Protein AF-A0A180F5K7-F1 (afdb_monomer_lite)

pLDDT: mean 72.37, std 10.99, range [38.91, 86.12]

Secondary structure (DSSP, 8-state):
--PEE--S-HHHHHHS-GGGEE--HHHHHHHHHHHHHHHHHHHHTT-SSS-----HHHHHHHHHHHHHTTTTT--B-

Foldseek 3Di:
DAAEEEEPDPVVPVVPPPVRYDHDPVLVVVVVVVVVVVVVVVVVVPDPPDDDDPDPVVVVVVVCVVVVVCVPPHNYD

Radius of gyration: 15.47 Å; chains: 1; bounding box: 39×20×35 Å

Structure (mmCIF, N/CA/C/O backbone):
data_AF-A0A180F5K7-F1
#
_entry.id   AF-A0A180F5K7-F1
#
loop_
_atom_site.group_PDB
_atom_site.id
_atom_site.type_symbol
_atom_site.label_atom_id
_atom_site.label_alt_id
_atom_site.label_comp_id
_atom_site.label_asym_id
_atom_site.label_entity_id
_atom_site.label_seq_id
_atom_site.pdbx_PDB_ins_code
_atom_site.Cartn_x
_atom_site.Cartn_y
_atom_site.Cartn_z
_atom_site.occupancy
_atom_site.B_iso_or_equiv
_atom_site.auth_seq_id
_atom_site.auth_comp_id
_atom_site.auth_asym_id
_atom_site.auth_atom_id
_atom_site.pdbx_PDB_model_num
ATOM 1 N N . MET A 1 1 ? -6.767 -10.964 20.413 1.00 47.53 1 MET A N 1
ATOM 2 C CA . MET A 1 1 ? -8.072 -10.823 19.729 1.00 47.53 1 MET A CA 1
ATOM 3 C C . MET A 1 1 ? -7.822 -9.908 18.539 1.00 47.53 1 MET A C 1
ATOM 5 O O . MET A 1 1 ? -7.489 -8.754 18.765 1.00 47.53 1 MET A O 1
ATOM 9 N N . ASN A 1 2 ? -7.836 -10.436 17.313 1.00 65.00 2 ASN A N 1
ATOM 10 C CA . ASN A 1 2 ? -7.415 -9.684 16.122 1.00 65.00 2 ASN A CA 1
ATOM 11 C C . ASN A 1 2 ? -8.537 -8.712 15.725 1.00 65.00 2 ASN A C 1
ATOM 13 O O . ASN A 1 2 ? -9.598 -9.157 15.282 1.00 65.00 2 ASN A O 1
ATOM 17 N N . ARG A 1 3 ? -8.329 -7.414 15.963 1.00 66.25 3 ARG A N 1
ATOM 18 C CA . ARG A 1 3 ? -9.250 -6.329 15.589 1.00 66.25 3 ARG A CA 1
ATOM 19 C C . ARG A 1 3 ? -8.857 -5.817 14.215 1.00 66.25 3 ARG A C 1
ATOM 21 O O . ARG A 1 3 ? -7.677 -5.587 14.005 1.00 66.25 3 ARG A O 1
ATOM 28 N N . SER A 1 4 ? -9.823 -5.684 13.314 1.00 67.06 4 SER A N 1
ATOM 29 C CA . SER A 1 4 ? -9.606 -5.218 11.944 1.00 67.06 4 SER A CA 1
ATOM 30 C C . SER A 1 4 ? -10.072 -3.775 11.823 1.00 67.06 4 SER A C 1
ATOM 32 O O . SER A 1 4 ? -11.243 -3.489 12.085 1.00 67.06 4 SER A O 1
ATOM 34 N N . ALA A 1 5 ? -9.164 -2.884 11.444 1.00 73.06 5 ALA A N 1
ATOM 35 C CA . ALA A 1 5 ? -9.508 -1.507 11.125 1.00 73.06 5 ALA A CA 1
ATOM 36 C C . ALA A 1 5 ? -9.563 -1.314 9.613 1.00 73.06 5 ALA A C 1
ATOM 38 O O . ALA A 1 5 ? -8.697 -1.827 8.909 1.00 73.06 5 ALA A O 1
ATOM 39 N N . SER A 1 6 ? -10.567 -0.585 9.132 1.00 71.19 6 SER A N 1
ATOM 40 C CA . SER A 1 6 ? -10.652 -0.180 7.728 1.00 71.19 6 SER A CA 1
ATOM 41 C C . SER A 1 6 ? -11.089 1.271 7.611 1.00 71.19 6 SER A C 1
ATOM 43 O O . SER A 1 6 ? -11.501 1.907 8.587 1.00 71.19 6 SER A O 1
ATOM 45 N N . ASP A 1 7 ? -11.031 1.788 6.388 1.00 69.88 7 ASP A N 1
ATOM 46 C CA . ASP A 1 7 ? -11.671 3.052 6.050 1.00 69.88 7 ASP A CA 1
ATOM 47 C C . ASP A 1 7 ? -13.207 2.988 6.215 1.00 69.88 7 ASP A C 1
ATOM 49 O O . ASP A 1 7 ? -13.807 1.922 6.398 1.00 69.88 7 ASP A O 1
ATOM 53 N N . TYR A 1 8 ? -13.859 4.151 6.153 1.00 71.44 8 TYR A N 1
ATOM 54 C CA . TYR A 1 8 ? -15.321 4.282 6.237 1.00 71.44 8 TYR A CA 1
ATOM 55 C C . TYR A 1 8 ? -16.046 3.830 4.951 1.00 71.44 8 TYR A C 1
ATOM 57 O O . TYR A 1 8 ? -17.092 4.379 4.586 1.00 71.44 8 TYR A O 1
ATOM 65 N N . TRP A 1 9 ? -15.495 2.868 4.206 1.00 77.62 9 TRP A N 1
ATOM 66 C CA . TRP A 1 9 ? -16.118 2.372 2.989 1.00 77.62 9 TRP A CA 1
ATOM 67 C C . TRP A 1 9 ? -17.157 1.285 3.296 1.00 77.62 9 TRP A C 1
ATOM 69 O O . TRP A 1 9 ? -16.860 0.210 3.813 1.00 77.62 9 TRP A O 1
ATOM 79 N N . LYS A 1 10 ? -18.404 1.560 2.895 1.00 77.56 10 LYS A N 1
ATOM 80 C CA . LYS A 1 10 ? -19.597 0.719 3.110 1.00 77.56 10 LYS A CA 1
ATOM 81 C C . LYS A 1 10 ? -19.455 -0.788 2.819 1.00 77.56 10 LYS A C 1
ATOM 83 O O . LYS A 1 10 ? -20.077 -1.566 3.532 1.00 77.56 10 LYS A O 1
ATOM 88 N N . PRO A 1 11 ? -18.706 -1.259 1.803 1.00 81.19 11 PRO A N 1
ATOM 89 C CA . PRO A 1 11 ? -18.539 -2.689 1.567 1.00 81.19 11 PRO A CA 1
ATOM 90 C C . PRO A 1 11 ? -17.861 -3.411 2.734 1.00 81.19 11 PRO A C 1
ATOM 92 O O . PRO A 1 11 ? -18.217 -4.554 3.010 1.00 81.19 11 PRO A O 1
ATOM 95 N N . TYR A 1 12 ? -16.941 -2.766 3.458 1.00 76.62 12 TYR A N 1
ATOM 96 C CA . TYR A 1 12 ? -16.227 -3.410 4.563 1.00 76.62 12 TYR A CA 1
ATOM 97 C C . TYR A 1 12 ? -17.128 -3.720 5.756 1.00 76.62 12 TYR A C 1
ATOM 99 O O . TYR A 1 12 ? -16.942 -4.759 6.384 1.00 76.62 12 TYR A O 1
ATOM 107 N N . GLU A 1 13 ? -18.172 -2.920 5.984 1.00 77.38 13 GLU A N 1
ATOM 108 C CA . GLU A 1 13 ? -19.218 -3.208 6.979 1.00 77.38 13 GLU A CA 1
ATOM 109 C C . GLU A 1 13 ? -19.938 -4.538 6.700 1.00 77.38 13 GLU A C 1
ATOM 111 O O . GLU A 1 13 ? -20.395 -5.206 7.621 1.00 77.38 13 GLU A O 1
ATOM 116 N N . SER A 1 14 ? -20.028 -4.950 5.429 1.00 80.31 14 SER A N 1
ATOM 117 C CA . SER A 1 14 ? -20.654 -6.223 5.042 1.00 80.31 14 SER A CA 1
ATOM 118 C C . SER A 1 14 ? -19.701 -7.422 5.075 1.00 80.31 14 SER A C 1
ATOM 120 O O . SER A 1 14 ? -20.153 -8.566 5.069 1.00 80.31 14 SER A O 1
ATOM 122 N N . ILE A 1 15 ? -18.388 -7.171 5.099 1.00 82.56 15 ILE A N 1
ATOM 123 C CA . ILE A 1 15 ? -17.339 -8.197 4.991 1.00 82.56 15 ILE A CA 1
ATOM 124 C C . ILE A 1 15 ? -16.718 -8.489 6.363 1.00 82.56 15 ILE A C 1
ATOM 126 O O . ILE A 1 15 ? -16.394 -9.638 6.667 1.00 82.56 15 ILE A O 1
ATOM 130 N N . ILE A 1 16 ? -16.540 -7.460 7.196 1.00 80.19 16 ILE A N 1
ATOM 131 C CA . ILE A 1 16 ? -15.869 -7.560 8.490 1.00 80.19 16 ILE A CA 1
ATOM 132 C C . ILE A 1 16 ? -16.928 -7.713 9.590 1.00 80.19 16 ILE A C 1
ATOM 134 O O . ILE A 1 16 ? -17.801 -6.859 9.723 1.00 80.19 16 ILE A O 1
ATOM 138 N N . PRO A 1 17 ? -16.857 -8.767 10.426 1.00 81.69 17 PRO A N 1
ATOM 139 C CA . PRO A 1 17 ? -17.775 -8.924 11.548 1.00 81.69 17 PRO A CA 1
ATOM 140 C C . PRO A 1 17 ? -17.714 -7.721 12.498 1.00 81.69 17 PRO A C 1
ATOM 142 O O . PRO A 1 17 ? -16.630 -7.375 12.973 1.00 81.69 17 PRO A O 1
ATOM 145 N N . GLN A 1 18 ? -18.873 -7.145 12.832 1.00 76.19 18 GLN A N 1
ATOM 146 C CA . GLN A 1 18 ? -18.998 -5.924 13.646 1.00 76.19 18 GLN A CA 1
ATOM 147 C C . GLN A 1 18 ? -18.227 -5.994 14.978 1.00 76.19 18 GLN A C 1
ATOM 149 O O . GLN A 1 18 ? -17.659 -5.008 15.430 1.00 76.19 18 GLN A O 1
ATOM 154 N N . GLU A 1 19 ? -18.147 -7.180 15.587 1.00 77.94 19 GLU A N 1
ATOM 155 C CA . GLU A 1 19 ? -17.433 -7.441 16.848 1.00 77.94 19 GLU A CA 1
ATOM 156 C C . GLU A 1 19 ? -15.915 -7.218 16.761 1.00 77.94 19 GLU A C 1
ATOM 158 O O . GLU A 1 19 ? -15.242 -7.008 17.771 1.00 77.94 19 GLU A O 1
ATOM 163 N N . LYS A 1 20 ? -15.360 -7.307 15.550 1.00 75.88 20 LYS A N 1
ATOM 164 C CA . LYS A 1 20 ? -13.934 -7.130 15.261 1.00 75.88 20 LYS A CA 1
ATOM 165 C C . LYS A 1 20 ? -13.663 -5.843 14.496 1.00 75.88 20 LYS A C 1
ATOM 167 O O . LYS A 1 20 ? -12.494 -5.562 14.239 1.00 75.88 20 LYS A O 1
ATOM 172 N N . TYR A 1 21 ? -14.710 -5.110 14.128 1.00 77.06 21 TYR A N 1
ATOM 173 C CA . TYR A 1 21 ? -14.618 -3.980 13.230 1.00 77.06 21 TYR A CA 1
ATOM 174 C C . TYR A 1 21 ? -14.425 -2.679 13.997 1.00 77.06 21 TYR A C 1
ATOM 176 O O . TYR A 1 21 ? -15.246 -2.310 14.837 1.00 77.06 21 TYR A O 1
ATOM 184 N N . LEU A 1 22 ? -13.317 -1.996 13.723 1.00 74.38 22 LEU A N 1
ATOM 185 C CA . LEU A 1 22 ? -12.942 -0.772 14.414 1.00 74.38 22 LEU A CA 1
ATOM 186 C C . LEU A 1 22 ? -12.678 0.332 13.388 1.00 74.38 22 LEU A C 1
ATOM 188 O O . LEU A 1 22 ? -11.649 0.350 12.723 1.00 74.38 22 LEU A O 1
ATOM 192 N N . GLN A 1 23 ? -13.639 1.240 13.243 1.00 71.25 23 GLN A N 1
ATOM 193 C CA . GLN A 1 23 ? -13.528 2.412 12.378 1.00 71.25 23 GLN A CA 1
ATOM 194 C C . GLN A 1 23 ? -13.289 3.652 13.241 1.00 71.25 23 GLN A C 1
ATOM 196 O O . GLN A 1 23 ? -14.216 4.421 13.524 1.00 71.25 23 GLN A O 1
ATOM 201 N N . THR A 1 24 ? -12.054 3.860 13.697 1.00 73.94 24 THR A N 1
ATOM 202 C CA . THR A 1 24 ? -11.666 5.147 14.281 1.00 73.94 24 THR A CA 1
ATOM 203 C C . THR A 1 24 ? -10.637 5.843 13.409 1.00 73.94 24 THR A C 1
ATOM 205 O O . THR A 1 24 ? -9.801 5.217 12.758 1.00 73.94 24 THR A O 1
ATOM 208 N N . LYS A 1 25 ? -10.664 7.177 13.450 1.00 70.00 25 LYS A N 1
ATOM 209 C CA . LYS A 1 25 ? -9.721 8.036 12.726 1.00 70.00 25 LYS A CA 1
ATOM 210 C C . LYS A 1 25 ? -8.253 7.754 13.084 1.00 70.00 25 LYS A C 1
ATOM 212 O O . LYS A 1 25 ? -7.367 8.024 12.278 1.00 70.00 25 LYS A O 1
ATOM 217 N N . ALA A 1 26 ? -7.994 7.228 14.284 1.00 69.19 26 ALA A N 1
ATOM 218 C CA . ALA A 1 26 ? -6.650 6.887 14.736 1.00 69.19 26 ALA A CA 1
ATOM 219 C C . ALA A 1 26 ? -6.082 5.674 13.982 1.00 69.19 26 ALA A C 1
ATOM 221 O O . ALA A 1 26 ? -4.916 5.702 13.600 1.00 69.19 26 ALA A O 1
ATOM 222 N N . GLU A 1 27 ? -6.896 4.649 13.707 1.00 68.44 27 GLU A N 1
ATOM 223 C CA . GLU A 1 27 ? -6.440 3.501 12.915 1.00 68.44 27 GLU A CA 1
ATOM 224 C C . GLU A 1 27 ? -6.373 3.810 11.414 1.00 68.44 27 GLU A C 1
ATOM 226 O O . GLU A 1 27 ? -5.483 3.312 10.722 1.00 68.44 27 GLU A O 1
ATOM 231 N N . THR A 1 28 ? -7.258 4.675 10.904 1.00 68.25 28 THR A N 1
ATOM 232 C CA . THR A 1 28 ? -7.238 5.067 9.484 1.00 68.25 28 THR A CA 1
ATOM 233 C C . THR A 1 28 ? -5.992 5.873 9.124 1.00 68.25 28 THR A C 1
ATOM 235 O O . THR A 1 28 ? -5.455 5.697 8.035 1.00 68.25 28 THR A O 1
ATOM 238 N N . PHE A 1 29 ? -5.472 6.693 10.046 1.00 68.62 29 PHE A N 1
ATOM 239 C CA . PHE A 1 29 ? -4.234 7.454 9.834 1.00 68.62 29 PHE A CA 1
ATOM 240 C C . PHE A 1 29 ? -3.040 6.547 9.493 1.00 68.62 29 PHE A C 1
ATOM 242 O O . PHE A 1 29 ? -2.246 6.855 8.602 1.00 68.62 29 PHE A O 1
ATOM 249 N N . THR A 1 30 ? -2.937 5.398 10.163 1.00 73.38 30 THR A N 1
ATOM 250 C CA . THR A 1 30 ? -1.884 4.410 9.906 1.00 73.38 30 THR A CA 1
ATOM 251 C C . THR A 1 30 ? -2.041 3.782 8.519 1.00 73.38 30 THR A C 1
ATOM 253 O O . THR A 1 30 ? -1.079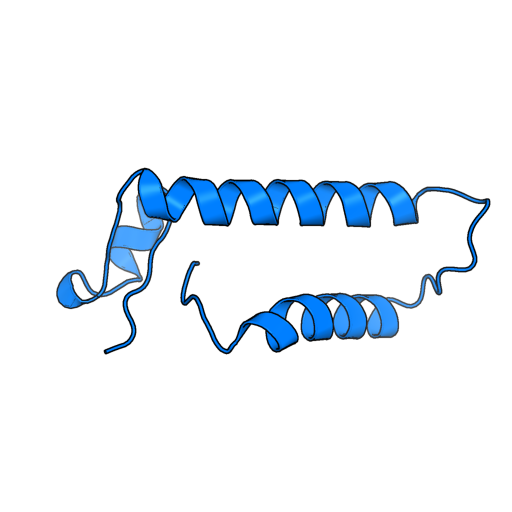 3.740 7.752 1.00 73.38 30 THR A O 1
ATOM 256 N N . ALA A 1 31 ? -3.259 3.370 8.148 1.00 73.56 31 ALA A N 1
ATOM 257 C CA . ALA A 1 31 ? -3.551 2.815 6.823 1.00 73.56 31 ALA A CA 1
ATOM 258 C C . ALA A 1 31 ? -3.287 3.826 5.685 1.00 73.56 31 ALA A C 1
ATOM 260 O O . ALA A 1 31 ? -2.726 3.482 4.642 1.00 73.56 31 ALA A O 1
ATOM 261 N N . GLU A 1 32 ? -3.628 5.101 5.889 1.00 77.81 32 GLU A N 1
ATOM 262 C CA . GLU A 1 32 ? -3.327 6.188 4.951 1.00 77.81 32 GLU A CA 1
ATOM 263 C C . GLU A 1 32 ? -1.816 6.413 4.788 1.00 77.81 32 GLU A C 1
ATOM 265 O O . GLU A 1 32 ? -1.327 6.567 3.662 1.00 77.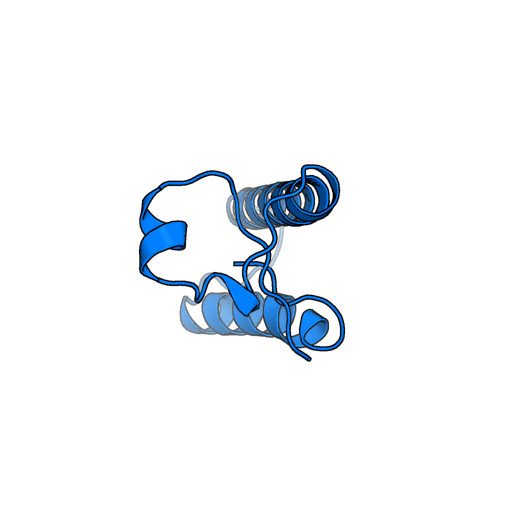81 32 GLU A O 1
ATOM 270 N N . GLY A 1 33 ? -1.062 6.379 5.893 1.00 80.56 33 GLY A N 1
ATOM 271 C CA . GLY A 1 33 ? 0.399 6.467 5.888 1.00 80.56 33 GLY A CA 1
ATOM 272 C C . GLY A 1 33 ? 1.042 5.356 5.056 1.00 80.56 33 GLY A C 1
ATOM 273 O O . GLY A 1 33 ? 1.890 5.630 4.199 1.00 80.56 33 GLY A O 1
ATOM 274 N N . TYR A 1 34 ? 0.570 4.121 5.224 1.00 78.19 34 TYR A N 1
ATOM 275 C CA . TYR A 1 34 ? 1.020 2.975 4.435 1.00 78.19 34 TYR A CA 1
ATOM 276 C C . TYR A 1 34 ? 0.696 3.104 2.952 1.00 78.19 34 TYR A C 1
ATOM 278 O O . TYR A 1 34 ? 1.572 2.930 2.101 1.00 78.19 34 TYR A O 1
ATOM 286 N N . ASN A 1 35 ? -0.530 3.506 2.624 1.00 80.38 35 ASN A N 1
ATOM 287 C CA . ASN A 1 35 ? -0.929 3.749 1.242 1.00 80.38 35 ASN A CA 1
ATOM 288 C C . ASN A 1 35 ? -0.078 4.841 0.574 1.00 80.38 35 ASN A C 1
ATOM 290 O O . ASN A 1 35 ? 0.236 4.747 -0.617 1.00 80.38 35 ASN A O 1
ATOM 294 N N . SER A 1 36 ? 0.333 5.866 1.323 1.00 83.69 36 SER A N 1
ATOM 295 C CA . SER A 1 36 ? 1.245 6.904 0.834 1.00 83.69 36 SER A CA 1
ATOM 296 C C . SER A 1 36 ? 2.649 6.353 0.550 1.00 83.69 36 SER A C 1
ATOM 298 O O . SER A 1 36 ? 3.188 6.560 -0.544 1.00 83.69 36 SER A O 1
ATOM 300 N N . LEU A 1 37 ? 3.217 5.577 1.483 1.00 82.44 37 LEU A N 1
ATOM 301 C CA . LEU A 1 37 ? 4.519 4.916 1.318 1.00 82.44 37 LEU A CA 1
ATOM 302 C C . LEU A 1 37 ? 4.530 3.965 0.117 1.00 82.44 37 LEU A C 1
ATOM 304 O O . LEU A 1 37 ? 5.459 3.993 -0.695 1.00 82.44 37 LEU A O 1
ATOM 308 N N . PHE A 1 38 ? 3.468 3.178 -0.046 1.00 82.06 38 PHE A N 1
ATOM 309 C CA . PHE A 1 38 ? 3.328 2.252 -1.161 1.00 82.06 38 PHE A CA 1
ATOM 310 C C . PHE A 1 38 ? 3.293 2.981 -2.512 1.00 82.06 38 PHE A C 1
ATOM 312 O O . 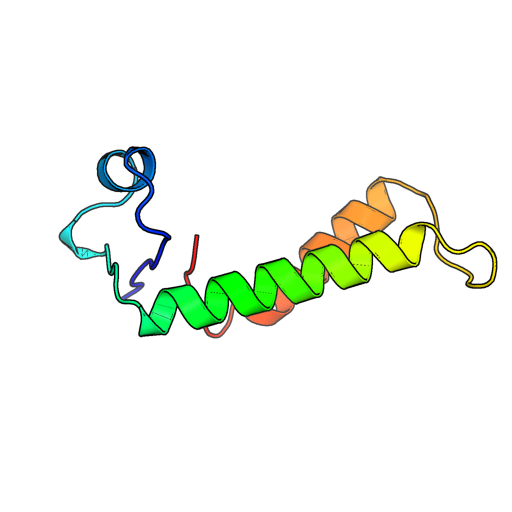PHE A 1 38 ? 4.041 2.640 -3.431 1.00 82.06 38 PHE A O 1
ATOM 319 N N . ARG A 1 39 ? 2.501 4.058 -2.631 1.00 83.88 39 ARG A N 1
ATOM 320 C CA . ARG A 1 39 ? 2.467 4.896 -3.847 1.00 83.88 39 ARG A CA 1
ATOM 321 C C . ARG A 1 39 ? 3.834 5.503 -4.155 1.00 83.88 39 ARG A C 1
ATOM 323 O O . ARG A 1 39 ? 4.238 5.551 -5.317 1.00 83.88 39 ARG A O 1
ATOM 330 N N . TYR A 1 40 ? 4.557 5.943 -3.129 1.00 85.62 40 TYR A N 1
ATOM 331 C CA . TYR A 1 40 ? 5.898 6.502 -3.274 1.00 85.62 40 TYR A CA 1
ATOM 332 C C . TYR A 1 40 ? 6.915 5.465 -3.776 1.00 85.62 40 TYR A C 1
ATOM 334 O O . TYR A 1 40 ? 7.742 5.777 -4.642 1.00 85.62 40 TYR A O 1
ATOM 342 N N . PHE A 1 41 ? 6.832 4.228 -3.283 1.00 79.69 41 PHE A N 1
ATOM 343 C CA . PHE A 1 41 ? 7.640 3.107 -3.761 1.00 79.69 41 PHE A CA 1
ATOM 344 C C . PHE A 1 41 ? 7.328 2.772 -5.226 1.00 79.69 41 PHE A C 1
ATOM 346 O O . PHE A 1 41 ? 8.230 2.748 -6.063 1.00 79.69 41 PHE A O 1
ATOM 353 N N . LEU A 1 42 ? 6.048 2.633 -5.585 1.00 78.81 42 LEU A N 1
ATOM 354 C CA . LEU A 1 42 ? 5.642 2.384 -6.972 1.00 78.81 42 LEU A CA 1
ATOM 355 C C . LEU A 1 42 ? 6.073 3.509 -7.925 1.00 78.81 42 LEU A C 1
ATOM 357 O O . LEU A 1 42 ? 6.481 3.253 -9.058 1.00 78.81 42 LEU A O 1
ATOM 361 N N . ALA A 1 43 ? 6.052 4.765 -7.473 1.00 84.25 43 ALA A N 1
ATOM 362 C CA . ALA A 1 43 ? 6.543 5.888 -8.265 1.00 84.25 43 ALA A CA 1
ATOM 363 C C . ALA A 1 43 ? 8.057 5.800 -8.541 1.00 84.25 43 ALA A C 1
ATOM 365 O O . ALA A 1 43 ? 8.507 6.233 -9.606 1.00 84.25 43 ALA A O 1
ATOM 366 N N . ARG A 1 44 ? 8.853 5.218 -7.627 1.00 78.94 44 ARG A N 1
ATOM 367 C CA . ARG A 1 44 ? 10.292 4.976 -7.850 1.00 78.94 44 ARG A CA 1
ATOM 368 C C . ARG A 1 44 ? 10.541 3.983 -8.969 1.00 78.94 44 ARG A C 1
ATOM 370 O O . ARG A 1 44 ? 11.404 4.261 -9.790 1.00 78.94 44 ARG A O 1
ATOM 377 N N . MET A 1 45 ? 9.725 2.937 -9.094 1.00 75.62 45 MET A N 1
ATOM 378 C CA . MET A 1 45 ? 9.857 1.929 -10.159 1.00 75.62 45 MET A CA 1
ATOM 379 C C . MET A 1 45 ? 9.824 2.520 -11.583 1.00 75.62 45 MET A C 1
ATOM 381 O O . MET A 1 45 ? 10.249 1.875 -12.541 1.00 75.62 45 MET A O 1
ATOM 385 N N . ARG A 1 46 ? 9.341 3.761 -11.748 1.00 76.25 46 ARG A N 1
ATOM 386 C CA . ARG A 1 46 ? 9.318 4.484 -13.030 1.00 76.25 46 ARG A CA 1
ATOM 387 C C . ARG A 1 46 ? 10.643 5.171 -13.386 1.00 76.25 46 ARG A C 1
ATOM 389 O O . ARG A 1 46 ? 10.799 5.595 -14.532 1.00 76.25 46 ARG A O 1
ATOM 396 N N . ARG A 1 47 ? 11.585 5.325 -12.448 1.00 77.00 47 ARG A N 1
ATOM 397 C CA . ARG A 1 47 ? 12.882 5.974 -12.711 1.00 77.00 47 ARG A CA 1
ATOM 398 C C . ARG A 1 47 ? 13.809 5.027 -13.472 1.00 77.00 47 ARG A C 1
ATOM 400 O O . ARG A 1 47 ? 13.821 3.828 -13.237 1.00 77.00 47 ARG A O 1
ATOM 407 N N . LYS A 1 48 ? 14.603 5.577 -14.394 1.00 68.69 48 LYS A N 1
ATOM 408 C CA . LYS A 1 48 ? 15.557 4.813 -15.222 1.00 68.69 48 LYS A CA 1
ATOM 409 C C . LYS A 1 48 ? 16.942 4.640 -14.580 1.00 68.69 48 LYS A C 1
ATOM 411 O O . LYS A 1 48 ? 17.752 3.902 -15.121 1.00 68.69 48 LYS A O 1
ATOM 416 N N . SER A 1 49 ? 17.224 5.350 -13.487 1.00 70.38 49 SER A N 1
ATOM 417 C CA . SER A 1 49 ? 18.566 5.492 -12.900 1.00 70.38 49 SER A CA 1
ATOM 418 C C . SER A 1 49 ? 18.930 4.429 -11.866 1.00 70.38 49 SER A C 1
ATOM 420 O O . SER A 1 49 ? 20.019 4.469 -11.312 1.00 70.38 49 SER A O 1
ATOM 422 N N . GLU A 1 50 ? 18.016 3.525 -11.553 1.00 64.12 50 GLU A N 1
ATOM 423 C CA . GLU A 1 50 ? 18.140 2.607 -10.428 1.00 64.12 50 GLU A CA 1
ATOM 424 C C . GLU A 1 50 ? 17.860 1.186 -10.912 1.00 64.12 50 GLU A C 1
ATOM 426 O O . GLU A 1 50 ? 16.973 0.947 -11.739 1.00 64.12 50 GLU A O 1
ATOM 431 N N . CYS A 1 51 ? 18.654 0.246 -10.413 1.00 61.75 51 CYS A N 1
ATOM 432 C CA . CYS A 1 51 ? 18.651 -1.140 -10.855 1.00 61.75 51 CYS A CA 1
ATOM 433 C C . CYS A 1 51 ? 17.537 -1.922 -10.144 1.00 61.75 51 CYS A C 1
ATOM 435 O O . CYS A 1 51 ? 17.799 -2.734 -9.261 1.00 61.75 51 CYS A O 1
ATOM 437 N N . TYR A 1 52 ? 16.277 -1.657 -10.494 1.00 68.19 52 TYR A N 1
ATOM 438 C CA . TYR A 1 52 ? 15.166 -2.520 -10.087 1.00 68.19 52 TYR A CA 1
ATOM 439 C C . TYR A 1 52 ? 14.905 -3.570 -11.164 1.00 68.19 52 TYR A C 1
ATOM 441 O O . TYR A 1 52 ? 14.801 -3.247 -12.353 1.00 68.19 52 TYR A O 1
ATOM 449 N N . SER A 1 53 ? 14.721 -4.822 -10.749 1.00 65.69 53 SER A N 1
ATOM 450 C CA . SER A 1 53 ? 14.179 -5.847 -11.637 1.00 65.69 53 SER A CA 1
ATOM 451 C C . SER A 1 53 ? 12.721 -5.510 -11.961 1.00 65.69 53 SER A C 1
ATOM 453 O O . SER A 1 53 ? 11.904 -5.338 -11.059 1.00 65.69 53 SER A O 1
ATOM 455 N N . LYS A 1 54 ? 12.384 -5.406 -13.252 1.00 70.81 54 LYS A N 1
ATOM 456 C CA . LYS A 1 54 ? 10.999 -5.212 -13.730 1.00 70.81 54 LYS A CA 1
ATOM 457 C C . LYS A 1 54 ? 10.229 -6.529 -13.862 1.00 70.81 54 LYS A C 1
ATOM 459 O O . LYS A 1 54 ? 9.155 -6.545 -14.458 1.00 70.81 54 LYS A O 1
ATOM 464 N N . ASN A 1 55 ? 10.792 -7.629 -13.364 1.00 82.56 55 ASN A N 1
ATOM 465 C CA . ASN A 1 55 ? 10.091 -8.901 -13.325 1.00 82.56 55 ASN A CA 1
ATOM 466 C C . ASN A 1 55 ? 8.888 -8.780 -12.372 1.00 82.56 55 ASN A C 1
ATOM 468 O O . ASN A 1 55 ? 9.037 -8.342 -11.231 1.00 82.56 55 ASN A O 1
ATOM 472 N N . VAL A 1 56 ? 7.712 -9.166 -12.866 1.00 82.69 56 VAL A N 1
ATOM 473 C CA . VAL A 1 56 ? 6.449 -9.159 -12.122 1.00 82.69 56 VAL A CA 1
ATOM 474 C C . VAL A 1 56 ? 6.541 -10.042 -10.876 1.00 82.69 56 VAL A C 1
ATOM 476 O O . VAL A 1 56 ? 6.144 -9.598 -9.807 1.00 82.69 56 VAL A O 1
ATOM 479 N N . GLU A 1 57 ? 7.168 -11.216 -10.964 1.00 86.12 57 GLU A N 1
ATOM 480 C CA . GLU A 1 57 ? 7.336 -12.125 -9.820 1.00 86.12 57 GLU A CA 1
ATOM 481 C C . GLU A 1 57 ? 8.178 -11.482 -8.709 1.00 86.12 57 GLU A C 1
ATOM 483 O O . GLU A 1 57 ? 7.837 -11.541 -7.532 1.00 86.12 57 GLU A O 1
ATOM 488 N N . MET A 1 58 ? 9.266 -10.797 -9.074 1.00 83.56 58 MET A N 1
ATOM 489 C CA . MET A 1 58 ? 10.114 -10.100 -8.099 1.00 83.56 58 MET A CA 1
ATOM 490 C C . MET A 1 58 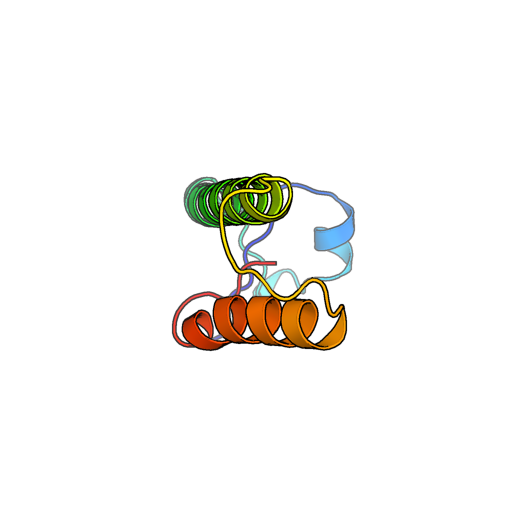? 9.393 -8.912 -7.462 1.00 83.56 58 MET A C 1
ATOM 492 O O . MET A 1 58 ? 9.617 -8.610 -6.289 1.00 83.56 58 MET A O 1
ATOM 496 N N . LEU A 1 59 ? 8.525 -8.241 -8.221 1.00 81.12 59 LEU A N 1
ATOM 497 C CA . LEU A 1 59 ? 7.641 -7.201 -7.708 1.00 81.12 59 LEU A CA 1
ATOM 498 C C . LEU A 1 59 ? 6.636 -7.771 -6.707 1.00 81.12 59 LEU A C 1
ATOM 500 O O . LEU A 1 59 ? 6.521 -7.234 -5.610 1.00 81.12 59 LEU A O 1
ATOM 504 N N . GLU A 1 60 ? 5.968 -8.874 -7.038 1.00 83.56 60 GLU A N 1
ATOM 505 C CA . GLU A 1 60 ? 5.032 -9.559 -6.143 1.00 83.56 60 GLU A CA 1
ATOM 506 C C . GLU A 1 60 ? 5.718 -10.009 -4.852 1.00 83.56 60 GLU A C 1
ATOM 508 O O . GLU A 1 60 ? 5.216 -9.731 -3.765 1.00 83.56 60 GLU A O 1
ATOM 513 N N . ILE A 1 61 ? 6.911 -10.604 -4.952 1.00 83.69 61 ILE A N 1
ATOM 514 C CA . ILE A 1 61 ? 7.725 -10.991 -3.793 1.00 83.69 61 ILE A CA 1
ATOM 515 C C . ILE A 1 61 ? 8.116 -9.764 -2.962 1.00 83.69 61 ILE A C 1
ATOM 517 O O . ILE A 1 61 ? 8.035 -9.807 -1.738 1.00 83.69 61 ILE A O 1
ATOM 521 N N . SER A 1 62 ? 8.499 -8.651 -3.592 1.00 79.56 62 SER A N 1
ATOM 522 C CA . SER A 1 62 ? 8.864 -7.418 -2.877 1.00 79.56 62 SER A CA 1
ATOM 523 C C . SER A 1 62 ? 7.675 -6.837 -2.114 1.00 79.56 62 SER A C 1
ATOM 525 O O . SER A 1 62 ? 7.804 -6.477 -0.946 1.00 79.56 62 SER A O 1
ATOM 527 N N . VAL A 1 63 ? 6.500 -6.787 -2.749 1.00 80.25 63 VAL A N 1
ATOM 528 C CA . VAL A 1 63 ? 5.252 -6.354 -2.108 1.00 80.25 63 VAL A CA 1
ATOM 529 C C . VAL A 1 63 ? 4.880 -7.311 -0.980 1.00 80.25 63 VAL A C 1
ATOM 531 O O . VAL A 1 63 ? 4.523 -6.864 0.107 1.00 80.25 63 VAL A O 1
ATOM 534 N N . PHE A 1 64 ? 5.007 -8.618 -1.193 1.00 83.00 64 PHE A N 1
ATOM 535 C CA . PHE A 1 64 ? 4.745 -9.615 -0.165 1.00 83.00 64 PHE A CA 1
ATOM 536 C C . PHE A 1 64 ? 5.683 -9.456 1.031 1.00 83.00 64 PHE A C 1
ATOM 538 O O . PHE A 1 64 ? 5.202 -9.474 2.155 1.00 83.00 64 PHE A O 1
ATOM 545 N N . ILE A 1 65 ? 6.984 -9.241 0.814 1.00 79.50 65 ILE A N 1
ATOM 546 C CA . ILE A 1 65 ? 7.961 -9.008 1.886 1.00 79.50 65 ILE A CA 1
ATOM 547 C C . ILE A 1 65 ? 7.588 -7.760 2.684 1.00 79.50 65 ILE A C 1
ATOM 549 O O . ILE A 1 65 ? 7.517 -7.858 3.902 1.00 79.50 65 ILE A O 1
ATOM 553 N N . ILE A 1 66 ? 7.282 -6.640 2.016 1.00 73.69 66 ILE A N 1
ATOM 554 C CA . ILE A 1 66 ? 6.874 -5.386 2.672 1.00 73.69 66 ILE A CA 1
ATOM 555 C C . ILE A 1 66 ? 5.645 -5.614 3.565 1.00 73.69 66 ILE A C 1
ATOM 557 O O . ILE A 1 66 ? 5.655 -5.230 4.729 1.00 73.69 66 ILE A O 1
ATOM 561 N N . ASN A 1 67 ? 4.624 -6.310 3.055 1.00 69.00 67 ASN A N 1
ATOM 562 C CA . ASN A 1 67 ? 3.408 -6.610 3.818 1.00 69.00 67 ASN A CA 1
ATOM 563 C C . ASN A 1 67 ? 3.608 -7.715 4.881 1.00 69.00 67 ASN A C 1
ATOM 565 O O . ASN A 1 67 ? 2.864 -7.787 5.856 1.00 69.00 67 ASN A O 1
ATOM 569 N N . ALA A 1 68 ? 4.574 -8.620 4.700 1.00 66.38 68 ALA A N 1
ATOM 570 C CA . ALA A 1 68 ? 4.827 -9.746 5.601 1.00 66.38 68 ALA A CA 1
ATOM 571 C C . ALA A 1 68 ? 5.722 -9.368 6.786 1.00 66.38 68 ALA A C 1
ATOM 573 O O . ALA A 1 68 ? 5.502 -9.889 7.879 1.00 66.38 68 ALA A O 1
ATOM 574 N N . SER A 1 69 ? 6.676 -8.445 6.610 1.00 55.53 69 SER A N 1
ATOM 575 C CA . SER A 1 69 ? 7.467 -7.879 7.715 1.00 55.53 69 SER A CA 1
ATOM 576 C C . SER A 1 69 ? 6.613 -7.154 8.758 1.00 55.53 69 SER A C 1
ATOM 578 O O . SER A 1 69 ? 7.068 -6.935 9.874 1.00 55.53 69 SER A O 1
ATOM 580 N N . GLU A 1 70 ? 5.365 -6.834 8.419 1.00 54.59 70 GLU A N 1
ATOM 581 C CA . GLU A 1 70 ? 4.433 -6.092 9.270 1.00 54.59 70 GLU A CA 1
ATOM 582 C C . GLU A 1 70 ? 3.351 -6.973 9.911 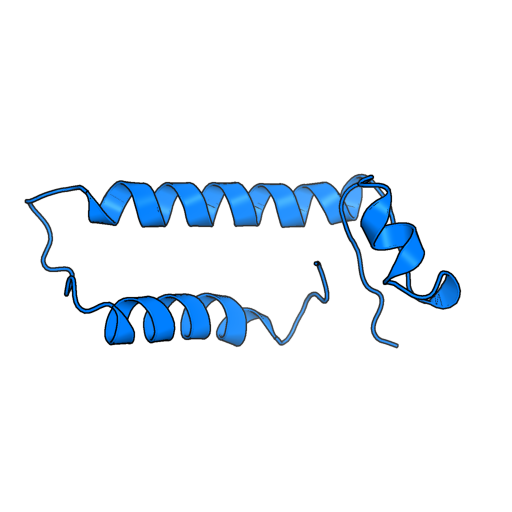1.00 54.59 70 GLU A C 1
ATOM 584 O O . GLU A 1 70 ? 2.552 -6.495 10.717 1.00 54.59 70 GLU A O 1
ATOM 589 N N . LYS A 1 71 ? 3.363 -8.291 9.651 1.00 47.00 71 LYS A N 1
ATOM 590 C CA . LYS A 1 71 ? 2.426 -9.248 10.270 1.00 47.00 71 LYS A CA 1
ATOM 591 C C . LYS A 1 71 ? 2.609 -9.442 11.780 1.00 47.00 71 LYS A C 1
ATOM 593 O O . LYS A 1 71 ? 1.916 -10.286 12.347 1.00 47.00 71 LYS A O 1
ATOM 598 N N . LEU A 1 72 ? 3.485 -8.682 12.439 1.00 42.03 72 LEU A N 1
ATOM 599 C CA . LEU A 1 72 ? 3.516 -8.651 13.897 1.00 42.03 72 LEU A CA 1
ATOM 600 C C . LEU A 1 72 ? 2.585 -7.613 14.537 1.00 42.03 72 LEU A C 1
ATOM 602 O O . LEU A 1 72 ? 2.186 -7.885 15.662 1.00 42.03 72 LEU A O 1
ATOM 606 N N . ASP A 1 73 ? 2.141 -6.536 13.864 1.00 38.91 73 ASP A N 1
ATOM 607 C CA . ASP A 1 73 ? 1.513 -5.433 14.625 1.00 38.91 73 ASP A CA 1
ATOM 608 C C . ASP A 1 73 ? 0.197 -4.812 14.128 1.00 38.91 73 ASP A C 1
ATOM 610 O O . ASP A 1 73 ? -0.430 -4.112 14.922 1.00 38.91 73 ASP A O 1
ATOM 614 N N . ALA A 1 74 ? -0.332 -5.063 12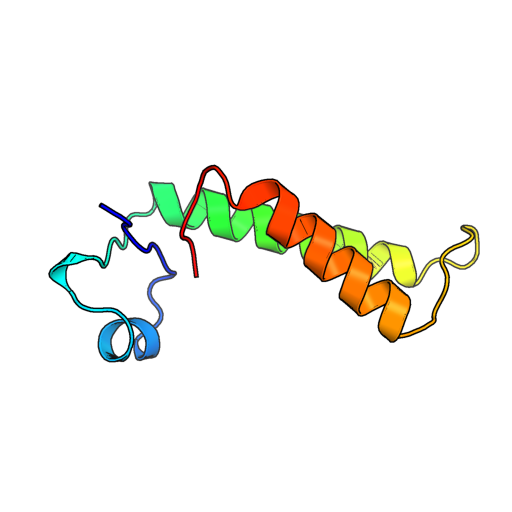.923 1.00 44.66 74 ALA A N 1
ATOM 615 C CA . ALA A 1 74 ? -1.648 -4.483 12.609 1.00 44.66 74 ALA A CA 1
ATOM 616 C C . ALA A 1 74 ? -2.458 -5.232 11.550 1.00 44.66 74 ALA A C 1
ATOM 618 O O . ALA A 1 74 ? -2.094 -5.341 10.385 1.00 44.66 74 ALA A O 1
ATOM 619 N N . THR A 1 75 ? -3.627 -5.704 11.975 1.00 51.44 75 THR A N 1
ATOM 620 C CA . THR A 1 75 ? -4.715 -6.150 11.106 1.00 51.44 75 THR A CA 1
ATOM 621 C C . THR A 1 75 ? -5.460 -4.898 10.621 1.00 51.44 75 THR A C 1
ATOM 623 O O . THR A 1 75 ? -6.469 -4.508 11.199 1.00 51.44 75 THR A O 1
ATOM 626 N N . CYS A 1 76 ? -4.936 -4.219 9.605 1.00 50.50 76 CYS A N 1
ATOM 627 C CA . CYS A 1 76 ? -5.631 -3.121 8.928 1.00 50.50 76 CYS A CA 1
ATOM 628 C C . CYS A 1 76 ? -5.874 -3.535 7.472 1.00 50.50 76 CYS A C 1
ATOM 630 O O . CYS A 1 76 ? -4.933 -3.968 6.807 1.00 50.50 76 CYS A O 1
ATOM 632 N N . ILE A 1 77 ? -7.130 -3.472 7.022 1.00 53.66 77 ILE A N 1
ATOM 633 C CA . ILE A 1 77 ? -7.581 -3.811 5.658 1.00 53.66 77 ILE A CA 1
ATOM 634 C C . ILE A 1 77 ? -8.070 -2.532 4.986 1.00 53.66 77 ILE A C 1
ATOM 636 O O . ILE A 1 77 ? -8.812 -1.780 5.653 1.00 53.66 77 ILE A O 1
#

Sequence (77 aa):
MNRSASDYWKPYESIIPQEKYLQTKAETFTAEGYNSLFRYFLARMRRKSECYSKNVEMLEISVFIINASEKLDATCI